Protein AF-A0A7V9JDN6-F1 (afdb_monomer_lite)

Secondary structure (DSSP, 8-state):
--HHHHHHHHHHHHHHHHHH-SSPPPHHHHHHHHHHHHHHHHHHHHHHHIIIIIHHHHHHHHHHTTPPPP-----

Structure (mmCIF, N/CA/C/O backbone):
data_AF-A0A7V9JDN6-F1
#
_entry.id   AF-A0A7V9JDN6-F1
#
loop_
_atom_site.group_PDB
_atom_site.id
_atom_site.type_symbol
_atom_site.label_atom_id
_atom_site.label_alt_id
_atom_site.label_comp_id
_atom_site.label_asym_id
_atom_site.label_entity_id
_atom_site.label_seq_id
_atom_site.pdbx_PDB_ins_code
_atom_site.Cartn_x
_atom_site.Cartn_y
_atom_site.Cartn_z
_atom_site.occupancy
_atom_site.B_iso_or_equiv
_atom_site.auth_seq_id
_atom_site.auth_comp_id
_atom_site.auth_asym_id
_atom_site.auth_atom_id
_atom_site.pdbx_PDB_model_num
ATOM 1 N N . MET A 1 1 ? -11.926 -9.333 -11.409 1.00 55.00 1 MET A N 1
ATOM 2 C CA . MET A 1 1 ? -10.645 -8.835 -10.855 1.00 55.00 1 MET A CA 1
ATOM 3 C C . MET A 1 1 ? -10.866 -7.425 -10.321 1.00 55.00 1 MET A C 1
ATOM 5 O O . MET A 1 1 ? -11.192 -6.543 -11.110 1.00 55.00 1 MET A O 1
ATOM 9 N N . THR A 1 2 ? -10.763 -7.219 -9.010 1.00 67.69 2 THR A N 1
ATOM 10 C CA . THR A 1 2 ? -10.829 -5.891 -8.369 1.00 67.69 2 THR A CA 1
ATOM 11 C C . THR A 1 2 ? -9.555 -5.086 -8.661 1.00 67.69 2 THR A C 1
ATOM 13 O O . THR A 1 2 ? -8.537 -5.674 -9.040 1.00 67.69 2 THR A O 1
ATOM 16 N N . ALA A 1 3 ? -9.579 -3.758 -8.496 1.00 69.06 3 ALA A N 1
ATOM 17 C CA . ALA A 1 3 ? -8.407 -2.904 -8.735 1.00 69.06 3 ALA A CA 1
ATOM 18 C C . ALA A 1 3 ? -7.128 -3.354 -7.975 1.00 69.06 3 ALA A C 1
ATOM 20 O O . ALA A 1 3 ? -6.090 -3.465 -8.632 1.00 69.06 3 ALA A O 1
ATOM 21 N N . PRO A 1 4 ? -7.182 -3.767 -6.688 1.00 67.88 4 PRO A N 1
ATOM 22 C CA . PRO A 1 4 ? -6.007 -4.274 -5.964 1.00 67.88 4 PRO A CA 1
ATOM 23 C C . PRO A 1 4 ? -5.433 -5.569 -6.560 1.00 67.88 4 PRO A C 1
ATOM 25 O O . PRO A 1 4 ? -4.226 -5.711 -6.735 1.00 67.88 4 PRO A O 1
ATOM 28 N N . SER A 1 5 ? -6.299 -6.512 -6.954 1.00 72.19 5 SER A N 1
ATOM 29 C CA . SER A 1 5 ? -5.859 -7.791 -7.537 1.00 72.19 5 SER A CA 1
ATOM 30 C C . SER A 1 5 ? -5.159 -7.623 -8.892 1.00 72.19 5 SER A C 1
ATOM 32 O O . SER A 1 5 ? -4.222 -8.356 -9.205 1.00 72.19 5 SER A O 1
ATOM 34 N N . LYS A 1 6 ? -5.576 -6.627 -9.687 1.00 74.25 6 LYS A N 1
ATOM 35 C CA . LYS A 1 6 ? -4.930 -6.296 -10.964 1.00 74.25 6 LYS A CA 1
ATOM 36 C C . LYS A 1 6 ? -3.542 -5.694 -10.748 1.00 74.25 6 LYS A C 1
ATOM 38 O O . LYS A 1 6 ? -2.632 -6.011 -11.507 1.00 74.25 6 LYS A O 1
ATOM 43 N N . LEU A 1 7 ? -3.378 -4.855 -9.726 1.00 70.75 7 LEU A N 1
ATOM 44 C CA . LEU A 1 7 ? -2.093 -4.248 -9.385 1.00 70.75 7 LEU A CA 1
ATOM 45 C C . LEU A 1 7 ? -1.075 -5.305 -8.934 1.00 70.75 7 LEU A C 1
ATOM 47 O O . LEU A 1 7 ? 0.033 -5.346 -9.464 1.00 70.75 7 LEU A O 1
ATOM 51 N N . ASN A 1 8 ? -1.494 -6.239 -8.075 1.00 73.06 8 ASN A N 1
ATOM 52 C CA . ASN A 1 8 ? -0.657 -7.370 -7.661 1.00 73.06 8 ASN A CA 1
ATOM 53 C C . ASN A 1 8 ? -0.210 -8.230 -8.852 1.00 73.06 8 ASN A C 1
ATOM 55 O O . ASN A 1 8 ? 0.959 -8.599 -8.943 1.00 73.06 8 ASN A O 1
ATOM 59 N N . ALA A 1 9 ? -1.111 -8.511 -9.799 1.00 80.19 9 ALA A N 1
ATOM 60 C CA . ALA A 1 9 ? -0.768 -9.266 -11.004 1.00 80.19 9 ALA A CA 1
ATOM 61 C C . ALA A 1 9 ? 0.268 -8.534 -11.880 1.00 80.19 9 ALA A C 1
ATOM 63 O O . ALA A 1 9 ? 1.189 -9.160 -12.408 1.00 80.19 9 ALA A O 1
ATOM 64 N N . LYS A 1 10 ? 0.157 -7.204 -12.006 1.00 75.25 10 LYS A N 1
ATOM 65 C CA . LYS A 1 10 ? 1.129 -6.384 -12.745 1.00 75.25 10 LYS A CA 1
ATOM 66 C C . LYS A 1 10 ? 2.504 -6.372 -12.074 1.00 75.25 10 LYS A C 1
ATOM 68 O O . LYS A 1 10 ? 3.499 -6.559 -12.767 1.00 75.25 10 LYS A O 1
ATOM 73 N N . LEU A 1 11 ? 2.558 -6.224 -10.748 1.00 72.44 11 LEU A N 1
ATOM 74 C CA . LEU A 1 11 ? 3.811 -6.312 -9.987 1.00 72.4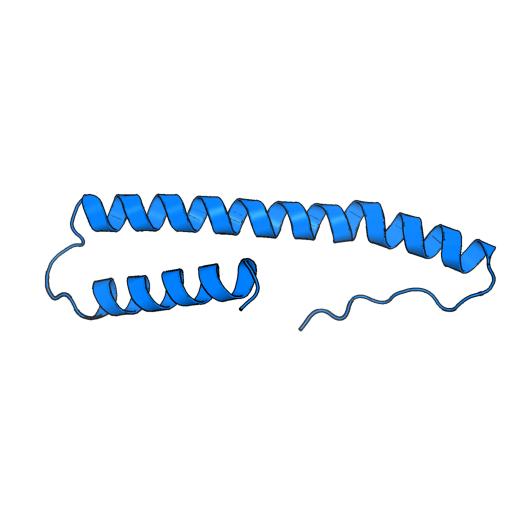4 11 LEU A CA 1
ATOM 75 C C . LEU A 1 11 ? 4.468 -7.686 -10.132 1.00 72.44 11 LEU A C 1
ATOM 77 O O . LEU A 1 11 ? 5.655 -7.763 -10.431 1.00 72.44 11 LEU A O 1
ATOM 81 N N . ALA A 1 12 ? 3.700 -8.768 -9.981 1.00 77.12 12 ALA A N 1
ATOM 82 C CA . ALA A 1 12 ? 4.208 -10.130 -10.137 1.00 77.12 12 ALA A CA 1
ATOM 83 C C . ALA A 1 12 ? 4.790 -10.371 -11.539 1.00 77.12 12 ALA A C 1
ATOM 85 O O . ALA A 1 12 ? 5.863 -10.954 -11.679 1.00 77.12 12 ALA A O 1
ATOM 86 N N . THR A 1 13 ? 4.117 -9.859 -12.572 1.00 80.50 13 THR A N 1
ATOM 87 C CA . THR A 1 13 ? 4.591 -9.947 -13.959 1.00 80.50 13 THR A CA 1
ATOM 88 C C . THR A 1 13 ? 5.900 -9.179 -14.149 1.00 80.50 13 THR A C 1
ATOM 90 O O . THR A 1 13 ? 6.844 -9.706 -14.732 1.00 80.50 13 THR A O 1
ATOM 93 N N . LEU A 1 14 ? 5.990 -7.954 -13.622 1.00 74.50 14 LEU A N 1
ATOM 94 C CA . LEU A 1 14 ? 7.198 -7.137 -13.727 1.00 74.50 14 LEU A CA 1
ATOM 95 C C . LEU A 1 14 ? 8.388 -7.760 -12.984 1.00 74.50 14 LEU A C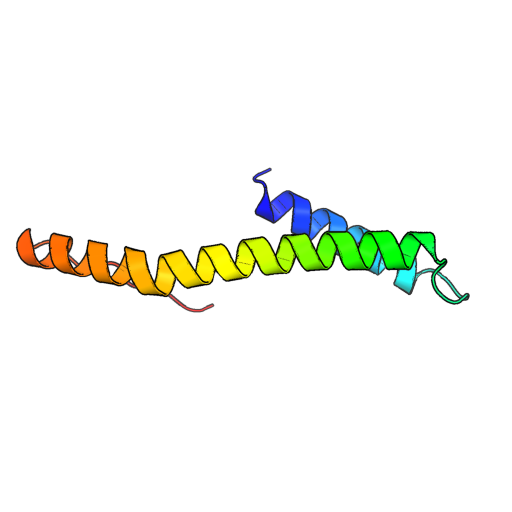 1
ATOM 97 O O . LEU A 1 14 ? 9.493 -7.783 -13.523 1.00 74.50 14 LEU A O 1
ATOM 101 N N . MET A 1 15 ? 8.161 -8.311 -11.787 1.00 73.62 15 MET A N 1
ATOM 102 C CA . MET A 1 15 ? 9.188 -9.052 -11.048 1.00 73.62 15 MET A CA 1
ATOM 103 C C . MET A 1 15 ? 9.695 -10.257 -11.843 1.00 73.62 15 MET A C 1
ATOM 105 O O . MET A 1 15 ? 10.902 -10.472 -11.896 1.00 73.62 15 MET A O 1
ATOM 109 N N . GLY A 1 16 ? 8.804 -11.001 -12.507 1.00 72.50 16 GLY A N 1
ATOM 110 C CA . GLY A 1 16 ? 9.192 -12.114 -13.378 1.00 72.50 16 GLY A CA 1
ATOM 111 C C . GLY A 1 16 ? 10.085 -11.677 -14.543 1.00 72.50 16 GLY A C 1
ATOM 112 O O . GLY A 1 16 ? 11.095 -12.320 -14.812 1.00 72.50 16 GLY A O 1
ATOM 113 N N . ILE A 1 17 ? 9.769 -10.548 -15.186 1.00 70.81 17 ILE A N 1
ATOM 114 C CA . ILE A 1 17 ? 10.564 -10.000 -16.297 1.00 70.81 17 ILE A CA 1
ATOM 115 C C . ILE A 1 17 ? 11.960 -9.585 -15.815 1.00 70.81 17 ILE A C 1
ATOM 117 O O . ILE A 1 17 ? 12.953 -9.987 -16.418 1.00 70.81 17 ILE A O 1
ATOM 121 N N . VAL A 1 18 ? 12.045 -8.836 -14.711 1.00 65.25 18 VAL A N 1
ATOM 122 C CA . VAL A 1 18 ? 13.328 -8.393 -14.135 1.00 65.25 18 VAL A CA 1
ATOM 123 C C . VAL A 1 18 ? 14.176 -9.576 -13.667 1.00 65.25 18 VAL A C 1
ATOM 125 O O . VAL A 1 18 ? 15.379 -9.579 -13.899 1.00 65.25 18 VAL A O 1
ATOM 128 N N . ALA A 1 19 ? 13.568 -10.591 -13.049 1.00 67.81 19 ALA A N 1
ATOM 129 C CA . ALA A 1 19 ? 14.282 -11.776 -12.576 1.00 67.81 19 ALA A CA 1
ATOM 130 C C . ALA A 1 19 ? 14.788 -12.678 -13.716 1.00 67.81 19 ALA A C 1
ATOM 132 O O . ALA A 1 19 ? 15.747 -13.417 -13.523 1.00 67.81 19 ALA A O 1
ATOM 133 N N . SER A 1 20 ? 14.144 -12.633 -14.887 1.00 63.16 20 SER A N 1
ATOM 134 C CA . SER A 1 20 ? 14.512 -13.444 -16.058 1.00 63.16 20 SER A CA 1
ATOM 135 C C . SER A 1 20 ? 15.594 -12.825 -16.951 1.00 63.16 20 SER A C 1
ATOM 137 O O . SER A 1 20 ? 16.054 -13.479 -17.883 1.00 63.16 20 SER A O 1
ATOM 139 N N . ALA A 1 21 ? 15.975 -11.568 -16.710 1.00 63.81 21 ALA A N 1
ATOM 140 C CA . ALA A 1 21 ? 16.916 -10.841 -17.552 1.00 63.81 21 ALA A CA 1
ATOM 141 C C . ALA A 1 21 ? 18.342 -10.886 -16.974 1.00 63.81 21 ALA A C 1
ATOM 143 O O . ALA A 1 21 ? 18.586 -10.386 -15.881 1.00 63.81 21 ALA A O 1
ATOM 144 N N . ASP A 1 22 ? 19.305 -11.396 -17.750 1.00 61.19 22 ASP A N 1
ATOM 145 C CA . ASP A 1 22 ? 20.741 -11.388 -17.401 1.00 61.19 22 ASP A CA 1
ATOM 146 C C . ASP A 1 22 ? 21.386 -9.985 -17.471 1.00 61.19 22 ASP A C 1
ATOM 148 O O . ASP A 1 22 ? 22.543 -9.791 -17.094 1.00 61.19 22 ASP A O 1
ATOM 152 N N . ALA A 1 23 ? 20.648 -8.984 -17.961 1.00 62.22 23 ALA A N 1
ATOM 153 C CA . ALA A 1 23 ? 21.085 -7.597 -18.090 1.00 62.22 23 ALA A CA 1
ATOM 154 C C . ALA A 1 23 ? 20.289 -6.672 -17.157 1.00 62.22 23 ALA A C 1
ATOM 156 O O . ALA A 1 23 ? 19.137 -6.940 -16.818 1.00 62.22 23 ALA A O 1
ATOM 157 N N . ALA A 1 24 ? 20.890 -5.542 -16.769 1.00 70.62 24 ALA A N 1
ATOM 158 C CA . ALA A 1 24 ? 20.227 -4.558 -15.915 1.00 70.62 24 ALA A CA 1
ATOM 159 C C . ALA A 1 24 ? 18.882 -4.080 -16.519 1.00 70.62 24 ALA A C 1
ATOM 161 O O . ALA A 1 24 ? 18.797 -3.901 -17.738 1.00 70.62 24 ALA A O 1
ATOM 162 N N . PRO A 1 25 ? 17.847 -3.805 -15.691 1.00 70.25 25 PRO A N 1
ATOM 163 C CA . PRO A 1 25 ? 16.547 -3.351 -16.180 1.00 70.25 25 PRO A CA 1
ATOM 164 C C . PRO A 1 25 ? 16.663 -2.087 -17.030 1.00 70.25 25 PRO A C 1
ATOM 166 O O . PRO A 1 25 ? 17.329 -1.125 -16.623 1.00 70.25 25 PRO A O 1
ATOM 169 N N . THR A 1 26 ? 15.970 -2.081 -18.171 1.00 82.12 26 THR A N 1
ATOM 170 C CA . THR A 1 26 ? 15.880 -0.914 -19.055 1.00 82.12 26 THR A CA 1
ATOM 171 C C . THR A 1 26 ? 15.235 0.268 -18.333 1.00 82.12 26 THR A C 1
ATOM 173 O O . THR A 1 26 ? 14.499 0.103 -17.356 1.00 82.12 26 THR A O 1
ATOM 176 N N . GLN A 1 27 ? 15.489 1.479 -18.827 1.00 82.94 27 GLN A N 1
ATOM 177 C CA . GLN A 1 27 ? 14.909 2.700 -18.268 1.00 82.94 27 GLN A CA 1
ATOM 178 C C . GLN A 1 27 ? 13.371 2.625 -18.216 1.00 82.94 27 GLN A C 1
ATOM 180 O O . GLN A 1 27 ? 12.764 2.930 -17.193 1.00 82.94 27 GLN A O 1
ATOM 185 N N . GLN A 1 28 ? 12.750 2.084 -19.265 1.00 77.12 28 GLN A N 1
ATOM 186 C CA . GLN A 1 28 ? 11.303 1.891 -19.351 1.00 77.12 28 GLN A CA 1
ATOM 187 C C . GLN A 1 28 ? 10.787 0.902 -18.292 1.00 77.12 28 GLN A C 1
ATOM 189 O O . GLN A 1 28 ? 9.739 1.127 -17.693 1.00 77.12 28 GLN A O 1
ATOM 194 N N . ALA A 1 29 ? 11.524 -0.180 -18.007 1.00 74.69 29 ALA A N 1
ATOM 195 C CA . ALA A 1 29 ? 11.141 -1.131 -16.960 1.00 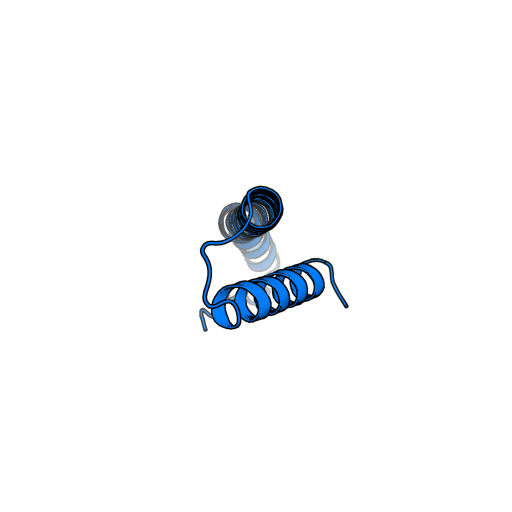74.69 29 ALA A CA 1
ATOM 196 C C . ALA A 1 29 ? 11.177 -0.493 -15.559 1.00 74.69 29 ALA A C 1
ATOM 198 O O . ALA A 1 29 ? 10.319 -0.782 -14.724 1.00 74.69 29 ALA A O 1
ATOM 199 N N . ARG A 1 30 ? 12.133 0.413 -15.312 1.00 82.62 30 ARG A N 1
ATOM 200 C CA . ARG A 1 30 ? 12.228 1.180 -14.059 1.00 82.62 30 ARG A CA 1
ATOM 201 C C . ARG A 1 30 ? 11.091 2.191 -13.914 1.00 82.62 30 ARG A C 1
ATOM 203 O O . ARG A 1 30 ? 10.553 2.332 -12.822 1.00 82.62 30 ARG A O 1
ATOM 210 N N . GLU A 1 31 ? 10.692 2.847 -14.998 1.00 86.25 31 GLU A N 1
ATOM 211 C CA . GLU A 1 31 ? 9.551 3.775 -15.010 1.00 86.25 31 GLU A CA 1
ATOM 212 C C . GLU A 1 31 ? 8.227 3.055 -14.736 1.00 86.25 31 GLU A C 1
ATOM 214 O O . GLU A 1 31 ? 7.436 3.502 -13.906 1.00 86.25 31 GLU A O 1
ATOM 219 N N . VAL A 1 32 ? 8.012 1.888 -15.357 1.00 85.31 32 VAL A N 1
ATOM 220 C CA . VAL A 1 32 ? 6.841 1.046 -15.066 1.00 85.31 32 VAL A CA 1
ATOM 221 C C . VAL A 1 32 ? 6.856 0.582 -13.609 1.00 85.31 32 VAL A C 1
ATOM 223 O O . VAL A 1 32 ? 5.813 0.612 -12.960 1.00 85.31 32 VAL A O 1
ATOM 226 N N . PHE A 1 33 ? 8.019 0.199 -13.070 1.00 79.31 33 PHE A N 1
ATOM 227 C CA . PHE A 1 33 ? 8.148 -0.142 -11.652 1.00 79.31 33 PHE A CA 1
ATOM 228 C C . PHE A 1 33 ? 7.745 1.027 -10.750 1.00 79.31 33 PHE A C 1
ATOM 230 O O . PHE A 1 33 ? 6.903 0.848 -9.876 1.00 79.31 33 PHE A O 1
ATOM 237 N N . ALA A 1 34 ? 8.301 2.219 -10.978 1.00 85.56 34 ALA A N 1
ATOM 238 C CA . ALA A 1 34 ? 7.991 3.406 -10.185 1.00 85.56 34 ALA A CA 1
ATOM 239 C C . ALA A 1 34 ? 6.489 3.734 -10.216 1.00 85.56 34 ALA A C 1
ATOM 241 O O . ALA A 1 34 ? 5.883 3.948 -9.170 1.00 85.56 34 ALA A O 1
ATOM 242 N N . HIS A 1 35 ? 5.868 3.672 -11.397 1.00 85.44 35 HIS A N 1
ATOM 243 C CA . HIS A 1 35 ? 4.441 3.936 -11.557 1.00 85.44 35 HIS A CA 1
ATOM 244 C C . HIS A 1 35 ? 3.542 2.892 -10.871 1.00 85.44 35 HIS A C 1
ATOM 246 O O . HIS A 1 35 ? 2.479 3.228 -10.342 1.00 85.44 35 HIS A O 1
ATOM 252 N N . LEU A 1 36 ? 3.929 1.612 -10.884 1.00 81.50 36 LEU A N 1
ATOM 253 C CA . LEU A 1 36 ? 3.193 0.576 -10.155 1.00 81.50 36 LEU A CA 1
ATOM 254 C C . LEU A 1 36 ? 3.383 0.717 -8.641 1.00 81.50 36 LEU A C 1
ATOM 256 O O . LEU A 1 36 ? 2.414 0.540 -7.909 1.00 81.50 36 LEU A O 1
ATOM 260 N N . SER A 1 37 ? 4.583 1.073 -8.180 1.00 82.94 37 SER A N 1
ATOM 261 C CA . SER A 1 37 ? 4.862 1.331 -6.761 1.00 82.94 37 SER A CA 1
ATOM 262 C C . SER A 1 37 ? 4.021 2.491 -6.224 1.00 82.94 37 SER A C 1
ATOM 264 O O . SER A 1 37 ? 3.360 2.335 -5.205 1.00 82.94 37 SER A O 1
ATOM 266 N N . GLU A 1 38 ? 3.916 3.596 -6.964 1.00 91.19 38 GLU A N 1
ATOM 267 C CA . GLU A 1 38 ? 3.065 4.737 -6.588 1.00 91.19 38 GLU A CA 1
ATOM 268 C C . GLU A 1 38 ? 1.578 4.349 -6.456 1.00 91.19 38 GLU A C 1
ATOM 270 O O . GLU A 1 38 ? 0.873 4.769 -5.532 1.00 91.19 38 GLU A O 1
ATOM 275 N N . GLN A 1 39 ? 1.088 3.487 -7.352 1.00 86.19 39 GLN A N 1
ATOM 276 C CA . GLN A 1 39 ? -0.270 2.950 -7.254 1.00 86.19 39 GLN A CA 1
ATOM 277 C C . GLN A 1 39 ? -0.453 2.064 -6.019 1.00 86.19 39 GLN A C 1
ATOM 279 O O . GLN A 1 39 ? -1.527 2.087 -5.417 1.00 86.19 39 GLN A O 1
ATOM 284 N N . VAL A 1 40 ? 0.564 1.285 -5.636 1.00 84.19 40 VAL A N 1
ATOM 285 C CA . VAL A 1 40 ? 0.512 0.448 -4.427 1.00 84.19 40 VAL A CA 1
ATOM 286 C C . VAL A 1 40 ? 0.448 1.329 -3.194 1.00 84.19 40 VAL A C 1
ATOM 288 O O . VAL A 1 40 ? -0.436 1.129 -2.362 1.00 84.19 40 VAL A O 1
ATOM 291 N N . ASP A 1 41 ? 1.315 2.335 -3.117 1.00 88.19 41 ASP A N 1
ATOM 292 C CA . ASP A 1 41 ? 1.353 3.275 -2.000 1.00 88.19 41 ASP A CA 1
ATOM 293 C C . ASP A 1 41 ? 0.011 3.996 -1.843 1.00 88.19 41 ASP A C 1
ATOM 295 O O . ASP A 1 41 ? -0.518 4.098 -0.738 1.00 88.19 41 ASP A O 1
ATOM 299 N N . THR A 1 42 ? -0.620 4.390 -2.953 1.00 91.62 42 THR A N 1
ATOM 300 C CA . THR A 1 42 ? -1.966 4.985 -2.940 1.00 91.62 42 THR A CA 1
ATOM 301 C C . THR A 1 42 ? -3.007 4.045 -2.318 1.00 91.62 42 THR A C 1
ATOM 303 O O . THR A 1 42 ? -3.817 4.468 -1.492 1.00 91.62 42 THR A O 1
ATOM 306 N N . GLN A 1 43 ? -2.998 2.758 -2.682 1.00 84.94 43 GLN A N 1
ATOM 307 C CA . GLN A 1 43 ? -3.942 1.776 -2.132 1.00 84.94 43 GLN A CA 1
ATOM 308 C C . GLN A 1 43 ? -3.667 1.469 -0.652 1.00 84.94 43 GLN A C 1
ATOM 310 O O . GLN A 1 43 ? -4.609 1.281 0.119 1.00 84.94 43 GLN A O 1
ATOM 315 N N . LEU A 1 44 ? -2.396 1.433 -0.241 1.00 89.75 44 LEU A N 1
ATOM 316 C CA . LEU A 1 44 ? -2.002 1.224 1.154 1.00 89.75 44 LEU A CA 1
ATOM 317 C C . LEU A 1 44 ? -2.367 2.416 2.043 1.00 89.75 44 LEU A C 1
ATOM 319 O O . LEU A 1 44 ? -2.830 2.209 3.167 1.00 89.75 44 LEU A O 1
ATOM 323 N N . ASN A 1 45 ? -2.211 3.641 1.542 1.00 91.62 45 ASN A N 1
ATOM 324 C CA . ASN A 1 45 ? -2.635 4.849 2.247 1.00 91.62 45 ASN A CA 1
ATOM 325 C C . ASN A 1 45 ? -4.151 4.852 2.440 1.00 91.62 45 ASN A C 1
ATOM 327 O O . ASN A 1 45 ? -4.612 4.937 3.572 1.00 91.62 45 ASN A O 1
ATOM 331 N N . HIS A 1 46 ? -4.918 4.596 1.378 1.00 88.12 46 HIS A N 1
ATOM 332 C CA . HIS A 1 46 ? -6.372 4.488 1.483 1.00 88.12 46 HIS A CA 1
ATOM 333 C C . HIS A 1 46 ? -6.807 3.408 2.487 1.00 88.12 46 HIS A C 1
ATOM 335 O O . HIS A 1 46 ? -7.682 3.638 3.315 1.00 88.12 46 HIS A O 1
ATOM 341 N N . LEU A 1 47 ? -6.173 2.229 2.471 1.00 87.00 47 LEU A N 1
ATOM 342 C CA . LEU A 1 47 ? -6.443 1.196 3.476 1.00 87.00 47 LEU A CA 1
ATOM 343 C C . LEU A 1 47 ? -6.108 1.676 4.896 1.00 87.00 47 LEU A C 1
ATOM 345 O O . LEU A 1 47 ? -6.837 1.371 5.836 1.00 87.00 47 LEU A O 1
ATOM 349 N N . THR A 1 48 ? -5.009 2.407 5.058 1.00 90.00 48 THR A N 1
ATOM 350 C CA . THR A 1 48 ? -4.603 2.968 6.349 1.00 90.00 48 THR A CA 1
ATOM 351 C C . THR A 1 48 ? -5.642 3.954 6.873 1.00 90.00 48 THR A C 1
ATOM 353 O O . THR A 1 48 ? -5.970 3.890 8.058 1.00 90.00 48 THR A O 1
ATOM 356 N N . ASP A 1 49 ? -6.190 4.801 6.006 1.00 90.00 49 ASP A N 1
ATOM 357 C CA . ASP A 1 49 ? -7.217 5.782 6.360 1.00 90.00 49 ASP A CA 1
ATOM 358 C C . ASP A 1 49 ? -8.515 5.081 6.778 1.00 90.00 49 ASP A C 1
ATOM 360 O O . ASP A 1 49 ? -9.000 5.310 7.884 1.00 90.00 49 ASP A O 1
ATOM 364 N N . LEU A 1 50 ? -8.993 4.102 5.995 1.00 86.75 50 LEU A N 1
ATOM 365 C CA . LEU A 1 50 ? -10.159 3.282 6.363 1.00 86.75 50 LEU A CA 1
ATOM 366 C C . LEU A 1 50 ? -9.992 2.630 7.749 1.00 86.75 50 LEU A C 1
ATOM 368 O O . LEU A 1 50 ? -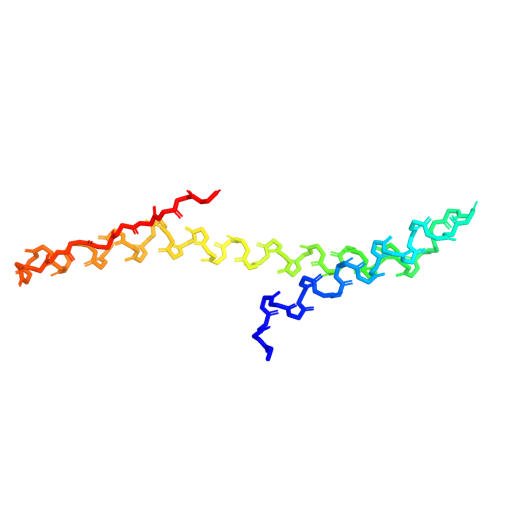10.918 2.578 8.558 1.00 86.75 50 LEU A O 1
ATOM 372 N N . LEU A 1 51 ? -8.800 2.101 8.041 1.00 87.62 51 LEU A N 1
ATOM 373 C CA . LEU A 1 51 ? -8.523 1.428 9.312 1.00 87.62 51 LEU A CA 1
ATOM 374 C C . LEU A 1 51 ? -8.420 2.395 10.496 1.00 87.62 51 LEU A C 1
ATOM 376 O O . LEU A 1 51 ? -8.753 2.008 11.618 1.00 87.62 51 LEU A O 1
ATOM 380 N N . LYS A 1 52 ? -7.920 3.615 10.279 1.00 86.12 52 LYS A N 1
ATOM 381 C CA . LYS A 1 52 ? -7.702 4.603 11.344 1.00 86.12 52 LYS A CA 1
ATOM 382 C C . LYS A 1 52 ? -8.909 5.492 11.598 1.00 86.12 52 LYS A C 1
ATOM 384 O O . LYS A 1 52 ? -9.104 5.903 12.737 1.00 86.12 52 LYS A O 1
ATOM 389 N N . GLU A 1 53 ? -9.686 5.792 10.571 1.00 86.62 53 GLU A N 1
ATOM 390 C CA . GLU A 1 53 ? -10.775 6.762 10.647 1.00 86.62 53 GLU A CA 1
ATOM 391 C C . GLU A 1 53 ? -12.126 6.049 10.643 1.00 86.62 53 GLU A C 1
ATOM 393 O O . GLU A 1 53 ? -12.887 6.139 11.612 1.00 86.62 53 GLU A O 1
ATOM 398 N N . ASP A 1 54 ? -12.384 5.250 9.608 1.00 81.69 54 ASP A N 1
ATOM 399 C CA . ASP A 1 54 ? -13.707 4.667 9.404 1.00 81.69 54 ASP A CA 1
ATOM 400 C C . ASP A 1 54 ? -13.999 3.518 10.366 1.00 81.69 54 ASP A C 1
ATOM 402 O O . ASP A 1 54 ? -15.089 3.454 10.933 1.00 81.69 54 ASP A O 1
ATOM 406 N N . VAL A 1 55 ? -13.041 2.620 10.620 1.00 84.44 55 VAL A N 1
ATOM 407 C CA . VAL A 1 55 ? -13.264 1.488 11.539 1.00 84.44 55 VAL A CA 1
ATOM 408 C C . VAL A 1 55 ? -13.588 1.960 12.965 1.00 84.44 55 VAL A C 1
ATOM 410 O O . VAL A 1 55 ? -14.571 1.472 13.531 1.00 84.44 55 VAL A O 1
ATOM 413 N N . PRO A 1 56 ? -12.853 2.911 13.577 1.00 84.94 56 PRO 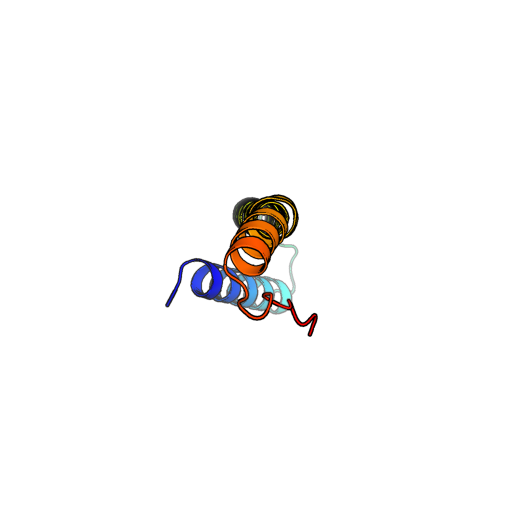A N 1
ATOM 414 C CA . PRO A 1 56 ? -13.241 3.457 14.876 1.00 84.94 56 PRO A CA 1
ATOM 415 C C . PRO A 1 56 ? -14.585 4.191 14.848 1.00 84.94 56 PRO A C 1
ATOM 417 O O . PRO A 1 56 ? -15.375 4.024 15.780 1.00 84.94 56 PRO A O 1
ATOM 420 N N . GLY A 1 57 ? -14.866 4.956 13.787 1.00 82.81 57 GLY A N 1
ATOM 421 C CA . GLY A 1 57 ? -16.142 5.653 13.609 1.00 82.81 57 GLY A CA 1
ATOM 422 C C . GLY A 1 57 ? -17.327 4.687 13.559 1.00 82.81 57 GLY A C 1
ATOM 423 O O . GLY A 1 57 ? -18.284 4.829 14.321 1.00 82.81 57 GLY A O 1
ATOM 424 N N . ILE A 1 58 ? -17.224 3.638 12.744 1.00 80.88 58 ILE A N 1
ATOM 425 C CA . ILE A 1 58 ? -18.234 2.581 12.641 1.00 80.88 58 ILE A CA 1
ATOM 426 C C . ILE A 1 58 ? -18.368 1.842 13.972 1.00 80.88 58 ILE A C 1
ATOM 428 O O . ILE A 1 58 ? -19.482 1.629 14.439 1.00 80.88 58 ILE A O 1
ATOM 432 N N . ASN A 1 59 ? -17.261 1.503 14.635 1.00 85.06 59 ASN A N 1
ATOM 433 C CA . ASN A 1 59 ? -17.306 0.826 15.932 1.00 85.06 59 ASN A CA 1
ATOM 434 C C . ASN A 1 59 ? -17.994 1.661 17.019 1.00 85.06 59 ASN A C 1
ATOM 436 O O . ASN A 1 59 ? -18.633 1.093 17.905 1.00 85.06 59 ASN A O 1
ATOM 440 N N . LYS A 1 60 ? -17.898 2.993 16.957 1.00 82.81 60 LYS A N 1
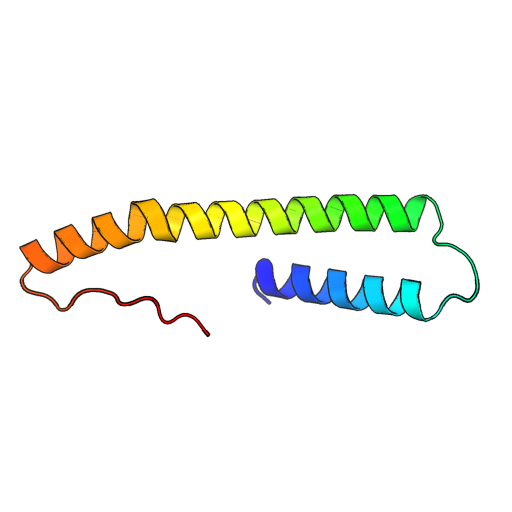ATOM 441 C CA . LYS A 1 60 ? -18.646 3.883 17.849 1.00 82.81 60 LYS A CA 1
ATOM 442 C C . LYS A 1 60 ? -20.152 3.796 17.582 1.00 82.81 60 LYS A C 1
ATOM 444 O O . LYS A 1 60 ? -20.902 3.539 18.518 1.00 82.81 60 LYS A O 1
ATOM 449 N N . LEU A 1 61 ? -20.571 3.916 16.321 1.00 82.75 61 LEU A N 1
ATOM 450 C CA . LEU A 1 61 ? -21.983 3.806 15.922 1.00 82.75 61 LEU A CA 1
ATOM 451 C C . LEU A 1 61 ? -22.578 2.433 16.265 1.00 82.75 61 LEU A C 1
ATOM 453 O O . LEU A 1 61 ? -23.707 2.325 16.728 1.00 82.75 61 LEU A O 1
ATOM 457 N N . VAL A 1 62 ? -21.793 1.375 16.079 1.00 83.81 62 VAL A N 1
ATOM 458 C CA . VAL A 1 62 ? -22.169 -0.005 16.398 1.00 83.81 62 VAL A CA 1
ATOM 459 C C . VAL A 1 62 ? -22.382 -0.191 17.903 1.00 83.81 62 VAL A C 1
ATOM 461 O O . VAL A 1 62 ? -23.364 -0.812 18.295 1.00 83.81 62 VAL A O 1
ATOM 464 N N . ARG A 1 63 ? -21.536 0.409 18.754 1.00 80.25 63 ARG A N 1
ATOM 465 C CA . ARG A 1 63 ? -21.749 0.424 20.214 1.00 80.25 63 ARG A CA 1
ATOM 466 C C . ARG A 1 63 ? -22.983 1.224 20.620 1.00 80.25 63 ARG A C 1
ATOM 468 O O . ARG A 1 63 ? -23.701 0.799 21.513 1.00 80.25 63 ARG A O 1
ATOM 475 N N . GLU A 1 64 ? -23.230 2.363 19.978 1.00 80.69 64 GLU A N 1
ATOM 476 C CA . GLU A 1 64 ? -24.440 3.167 20.211 1.00 80.69 64 GLU A CA 1
ATOM 477 C C . GLU A 1 64 ? -25.720 2.409 19.815 1.00 80.69 64 GLU A C 1
ATOM 479 O O . GLU A 1 64 ? -26.773 2.631 20.407 1.00 80.69 64 GLU A O 1
ATOM 484 N N . ALA A 1 65 ? -25.617 1.482 18.860 1.00 79.31 65 ALA A N 1
ATOM 485 C CA . ALA A 1 65 ? -26.701 0.614 18.406 1.00 79.31 65 ALA A CA 1
ATOM 486 C C . ALA A 1 65 ? -26.786 -0.747 19.137 1.00 79.31 65 ALA A C 1
ATOM 488 O O . ALA A 1 65 ? -27.588 -1.585 18.734 1.00 79.31 65 ALA A O 1
ATOM 489 N N . ASP A 1 66 ? -25.969 -0.981 20.174 1.00 77.38 66 ASP A N 1
ATOM 490 C CA . ASP A 1 66 ? -25.857 -2.252 20.921 1.00 77.38 66 ASP A CA 1
ATOM 491 C C . ASP A 1 66 ? -25.518 -3.483 20.044 1.00 77.38 66 ASP A C 1
ATOM 493 O O . ASP A 1 66 ? -25.913 -4.620 20.307 1.00 77.38 66 ASP A O 1
ATOM 497 N N . LEU A 1 67 ? -24.767 -3.258 18.961 1.00 74.56 67 LEU A N 1
ATOM 498 C CA . LEU A 1 67 ? -24.317 -4.279 18.014 1.00 74.56 67 LEU A CA 1
ATOM 499 C C . LEU A 1 67 ? -22.843 -4.674 18.272 1.00 74.56 67 LEU A C 1
ATOM 501 O O . LEU A 1 67 ? -22.062 -3.896 18.826 1.00 74.56 67 LEU A O 1
ATOM 505 N N . PRO A 1 68 ? -22.411 -5.885 17.869 1.00 68.75 68 PRO A N 1
ATOM 506 C CA . PRO A 1 68 ? -21.025 -6.320 18.036 1.00 68.75 68 PRO A CA 1
ATOM 507 C C . PRO A 1 68 ? -20.062 -5.565 17.102 1.00 68.75 68 PRO A C 1
ATOM 509 O O . PRO A 1 68 ? -20.277 -5.489 15.893 1.00 68.75 68 PRO A O 1
ATOM 512 N N . ALA A 1 69 ? -18.973 -5.038 17.673 1.00 77.94 69 ALA A N 1
ATOM 513 C CA . ALA A 1 69 ? -17.954 -4.249 16.973 1.00 77.94 69 ALA A CA 1
ATOM 514 C C . ALA A 1 69 ? -17.205 -5.034 15.880 1.00 77.94 69 ALA A C 1
ATOM 516 O O . ALA A 1 69 ? -16.967 -6.238 15.995 1.00 77.94 69 ALA A O 1
ATOM 517 N N . LEU A 1 70 ? -16.754 -4.318 14.849 1.00 75.75 70 LEU A N 1
ATOM 518 C CA . LEU A 1 70 ? -15.900 -4.852 13.794 1.00 75.75 70 LEU A CA 1
ATOM 519 C C . LEU A 1 70 ? -14.468 -5.043 14.313 1.00 75.75 70 LEU A C 1
ATOM 521 O O . LEU A 1 70 ? -13.850 -4.118 14.849 1.00 75.75 70 LEU A O 1
ATOM 525 N N . ILE A 1 71 ? -13.926 -6.246 14.110 1.00 77.50 71 ILE A N 1
ATOM 526 C CA . ILE A 1 71 ? -12.556 -6.620 14.480 1.00 77.50 71 ILE A CA 1
ATOM 527 C C . ILE A 1 71 ? -11.758 -6.869 13.200 1.00 77.50 71 ILE A C 1
ATOM 529 O O . ILE A 1 71 ? -12.094 -7.752 12.411 1.00 77.50 71 ILE A O 1
ATOM 533 N N . VAL A 1 72 ? -10.672 -6.120 13.004 1.00 72.00 72 VAL A N 1
ATOM 534 C CA . VAL A 1 72 ? -9.757 -6.327 11.875 1.00 72.00 72 VAL A CA 1
ATOM 535 C C . VAL A 1 72 ? -8.710 -7.365 12.272 1.00 72.00 72 VAL A C 1
ATOM 537 O O . VAL A 1 72 ? -7.898 -7.133 13.167 1.00 72.00 72 VAL A O 1
ATOM 540 N N . LYS A 1 73 ? -8.717 -8.525 11.609 1.00 66.62 73 LYS A N 1
ATOM 541 C CA . LYS A 1 73 ? -7.731 -9.587 11.838 1.00 66.62 73 LYS A CA 1
ATOM 542 C C . LYS A 1 73 ? -6.496 -9.341 10.972 1.00 66.62 73 LYS A C 1
ATOM 544 O O . LYS A 1 73 ? -6.576 -9.409 9.748 1.00 66.62 73 LYS A O 1
ATOM 549 N N . LYS A 1 74 ? -5.350 -9.079 11.602 1.00 49.72 74 LYS A N 1
ATOM 550 C CA . LYS A 1 74 ? -4.058 -9.032 10.905 1.00 49.72 74 LYS A CA 1
ATOM 551 C C . LYS A 1 74 ? -3.659 -10.468 10.534 1.00 49.72 74 LYS A C 1
ATOM 553 O O . LYS A 1 74 ? -3.665 -11.331 11.412 1.00 49.72 74 LYS A O 1
ATOM 558 N N . SER A 1 75 ? -3.435 -10.721 9.244 1.00 46.91 75 SER A N 1
ATOM 559 C CA . SER A 1 75 ? -2.916 -12.002 8.727 1.00 46.91 75 SER A CA 1
ATOM 560 C C . SER A 1 75 ? -1.396 -11.991 8.692 1.00 46.91 75 SER A C 1
ATOM 562 O O . SER A 1 75 ? -0.838 -10.876 8.561 1.00 46.91 75 SER A O 1
#

Sequence (75 aa):
MTAPSKLNAKLATLMGIVASADAAPTQQAREVFAHLSEQVDTQLNHLTDLLKEDVPGINKLVREADLPALIVKKS

Radius of gyration: 18.76 Å; chains: 1; bounding box: 48×20×40 Å

pLDDT: mean 77.65, std 9.53, range [46.91, 91.62]

Foldseek 3Di:
DDPVVVLVVQVVVLVVVCVPDPDHDDPVSVVSVVVSVVVVVVVVVVVVCCVPPVQVVVQVVCVVVVHDGDDDDDD